Protein AF-A0A920TP95-F1 (afdb_monomer_lite)

Secondary structure (DSSP, 8-state):
---TTS-----EEEE-SSS-----GGGTPEEEE-PPPHHHHHHHHHHHHHTT-SS-EEEEEEETTEEEEEEEESS---HHHHHHHT--HHHHHHHHHHHHTT---

Radius of gyration: 14.71 Å; chains: 1; bounding box: 33×24×43 Å

Foldseek 3Di:
DDPQQLWDPFDWDWADDPDDPDRDVVVVTDTAGDDDDPQRSVVLSVVCVVVVASDWDWDWDQDPVGIDTDDIGNDDDCVNRCVNPVDDVVVSVVCSVCVVVPHDD

Sequence (105 aa):
MPSSGRKVIGSIKRLNKGDDFRSNIHQGGIAEKVILTRKERAVAVKAAKALGLSIAGVDILRSKRGPLVLEVNSSPGIKSIEQSLGIDIAEQMIIFCESQIGIKS

pLDDT: mean 85.52, std 15.33, range [32.22, 97.5]

Structure (mmCIF, N/CA/C/O backbone):
data_AF-A0A920TP95-F1
#
_entry.id   AF-A0A920TP95-F1
#
loop_
_atom_site.group_PDB
_atom_site.id
_atom_site.type_symbol
_atom_site.label_atom_id
_atom_site.label_alt_id
_atom_site.label_comp_id
_atom_site.label_asym_id
_atom_site.label_entity_id
_atom_site.label_seq_id
_atom_site.pdbx_PDB_ins_code
_atom_site.Cartn_x
_atom_site.Cartn_y
_atom_site.Cartn_z
_atom_site.occupancy
_atom_site.B_iso_or_equiv
_atom_site.auth_seq_id
_atom_site.auth_comp_id
_atom_site.auth_asym_id
_atom_site.auth_atom_id
_atom_site.pdbx_PDB_model_num
ATOM 1 N N . MET A 1 1 ? -15.328 14.481 11.346 1.00 32.22 1 MET A N 1
ATOM 2 C CA . MET A 1 1 ? -14.613 13.240 11.724 1.00 32.22 1 MET A CA 1
ATOM 3 C C . MET A 1 1 ? -13.431 13.078 10.790 1.00 32.22 1 MET A C 1
ATOM 5 O O . MET A 1 1 ? -13.660 13.192 9.587 1.00 32.22 1 MET A O 1
ATOM 9 N N . PRO A 1 2 ? -12.194 12.901 11.280 1.00 36.84 2 PRO A N 1
ATOM 10 C CA . PRO A 1 2 ? -11.064 12.779 10.381 1.00 36.84 2 PRO A CA 1
ATOM 11 C C . PRO A 1 2 ? -11.218 11.488 9.575 1.00 36.84 2 PRO A C 1
ATOM 13 O O . PRO A 1 2 ? -11.642 10.450 10.070 1.00 36.84 2 PRO A O 1
ATOM 16 N N . SER A 1 3 ? -10.924 11.586 8.291 1.00 39.88 3 SER A N 1
ATOM 17 C CA . SER A 1 3 ? -10.969 10.538 7.272 1.00 39.88 3 SER A CA 1
ATOM 18 C C . SER A 1 3 ? -9.875 9.463 7.440 1.00 39.88 3 SER A C 1
ATOM 20 O O . SER A 1 3 ? -9.501 8.794 6.470 1.00 39.88 3 SER A O 1
ATOM 22 N N . SER A 1 4 ? -9.348 9.304 8.657 1.00 47.31 4 SER A N 1
ATOM 23 C CA . SER A 1 4 ? -8.237 8.430 9.027 1.00 47.31 4 SER A CA 1
ATOM 24 C C . SER A 1 4 ? -8.660 6.965 8.903 1.00 47.31 4 SER A C 1
ATOM 26 O O . SER A 1 4 ? -9.431 6.449 9.700 1.00 47.31 4 SER A O 1
ATOM 28 N N . GLY A 1 5 ? -8.198 6.317 7.832 1.00 51.81 5 GLY A N 1
ATOM 29 C CA . GLY A 1 5 ? -8.481 4.916 7.498 1.00 51.81 5 GLY A CA 1
ATOM 30 C C . GLY A 1 5 ? -8.781 4.672 6.017 1.00 51.81 5 GLY A C 1
ATOM 31 O O . GLY A 1 5 ? -8.888 3.530 5.586 1.00 51.81 5 GLY A O 1
ATOM 32 N N . ARG A 1 6 ? -8.925 5.725 5.195 1.00 68.12 6 ARG A N 1
ATOM 33 C CA . ARG A 1 6 ? -9.258 5.584 3.759 1.00 68.12 6 ARG A CA 1
ATOM 34 C C . ARG A 1 6 ? -8.307 6.343 2.840 1.00 68.12 6 ARG A C 1
ATOM 36 O O . ARG A 1 6 ? -8.741 7.033 1.918 1.00 68.12 6 ARG A O 1
ATOM 43 N N . LYS A 1 7 ? -7.002 6.246 3.089 1.00 86.00 7 LYS A N 1
ATOM 44 C CA . LYS A 1 7 ? -5.991 6.956 2.300 1.00 86.00 7 LYS A CA 1
ATOM 45 C C . LYS A 1 7 ? -4.791 6.061 2.027 1.00 86.00 7 LYS A C 1
ATOM 47 O O . LYS A 1 7 ? -4.275 5.411 2.922 1.00 86.00 7 LYS A O 1
ATOM 52 N N . VAL A 1 8 ? -4.323 6.086 0.783 1.00 92.88 8 VAL A N 1
ATOM 53 C CA . VAL A 1 8 ? -2.987 5.587 0.442 1.00 92.88 8 VAL A CA 1
ATOM 54 C C . VAL A 1 8 ? -1.969 6.621 0.922 1.00 92.88 8 VAL A C 1
ATOM 56 O O . VAL A 1 8 ? -1.970 7.747 0.411 1.00 92.88 8 VAL A O 1
ATOM 59 N N . ILE A 1 9 ? -1.156 6.242 1.908 1.00 92.19 9 ILE A N 1
ATOM 60 C CA . ILE A 1 9 ? -0.167 7.112 2.569 1.00 92.19 9 ILE A CA 1
ATOM 61 C C . ILE A 1 9 ? 1.182 7.153 1.842 1.00 92.19 9 ILE A C 1
ATOM 63 O O . ILE A 1 9 ? 1.866 8.170 1.876 1.00 92.19 9 ILE A O 1
ATOM 67 N N . GLY A 1 10 ? 1.512 6.099 1.095 1.00 92.75 10 GLY A N 1
ATOM 68 C CA . GLY A 1 10 ? 2.725 6.006 0.295 1.00 92.75 10 GLY A CA 1
ATOM 69 C C . GLY A 1 10 ? 2.541 5.045 -0.872 1.00 92.75 10 GLY A C 1
ATOM 70 O O . GLY A 1 10 ? 1.729 4.122 -0.812 1.00 92.75 10 GLY A O 1
ATOM 71 N N . SER A 1 11 ? 3.275 5.283 -1.954 1.00 94.81 11 SER A N 1
ATOM 72 C CA . SER A 1 11 ? 3.309 4.389 -3.108 1.00 94.81 11 SER A CA 1
ATOM 73 C C . SER A 1 11 ? 4.664 4.445 -3.793 1.00 94.81 11 SER A C 1
ATOM 75 O O . SER A 1 11 ? 5.175 5.524 -4.105 1.00 94.81 11 SER A O 1
ATOM 77 N N . ILE A 1 12 ? 5.204 3.266 -4.075 1.00 93.62 12 ILE A N 1
ATOM 78 C CA . ILE A 1 12 ? 6.433 3.080 -4.840 1.00 93.62 12 ILE A CA 1
ATOM 79 C C . ILE A 1 12 ? 6.157 2.198 -6.052 1.00 93.62 12 ILE A C 1
ATOM 81 O O . ILE A 1 12 ? 5.267 1.347 -6.033 1.00 93.62 12 ILE A O 1
ATOM 85 N N . LYS A 1 13 ? 6.925 2.407 -7.114 1.00 90.75 13 LYS A N 1
ATOM 86 C CA . LYS A 1 13 ? 7.040 1.476 -8.227 1.00 90.75 13 LYS A CA 1
ATOM 87 C C . LYS A 1 13 ? 8.303 0.660 -8.004 1.00 90.75 13 LYS A C 1
ATOM 89 O O . LYS A 1 13 ? 9.379 1.228 -7.843 1.00 90.75 13 LYS A O 1
ATOM 94 N N . ARG A 1 14 ? 8.155 -0.662 -7.999 1.00 87.56 14 ARG A N 1
ATOM 95 C CA . ARG A 1 14 ? 9.287 -1.587 -7.986 1.00 87.56 14 ARG A CA 1
ATOM 96 C C . ARG A 1 14 ? 9.689 -1.881 -9.431 1.00 87.56 14 ARG A C 1
ATOM 98 O O . ARG A 1 14 ? 8.828 -2.219 -10.242 1.00 87.56 14 ARG A O 1
ATOM 105 N N . LEU A 1 15 ? 10.963 -1.692 -9.753 1.00 76.31 15 LEU A N 1
ATOM 106 C CA . LEU A 1 15 ? 11.561 -1.967 -11.058 1.00 76.31 15 LEU A CA 1
ATOM 107 C C . LEU A 1 15 ? 12.638 -3.034 -10.907 1.00 76.31 15 LEU A C 1
ATOM 109 O O . LEU A 1 15 ? 13.399 -3.017 -9.943 1.00 76.31 15 LEU A O 1
ATOM 113 N N . ASN A 1 16 ? 12.729 -3.935 -11.874 1.00 68.69 16 ASN A N 1
ATOM 114 C CA . ASN A 1 16 ? 13.736 -4.992 -11.880 1.00 68.69 16 ASN A CA 1
ATOM 115 C C . ASN A 1 16 ? 15.003 -4.428 -12.522 1.00 68.69 16 ASN A C 1
ATOM 117 O O . ASN A 1 16 ? 14.918 -3.608 -13.439 1.00 68.69 16 ASN A O 1
ATOM 121 N N . LYS A 1 17 ? 16.177 -4.872 -12.073 1.00 58.62 17 LYS A N 1
ATOM 122 C CA . LYS A 1 17 ? 17.409 -4.694 -12.844 1.00 58.62 17 LYS A CA 1
ATOM 123 C C . LYS A 1 17 ? 17.609 -5.939 -13.713 1.00 58.62 17 LYS A C 1
ATOM 125 O O . LYS A 1 17 ? 17.812 -7.018 -13.170 1.00 58.62 17 LYS A O 1
ATOM 130 N N . GLY A 1 18 ? 17.565 -5.780 -15.037 1.00 64.25 18 GLY A N 1
ATOM 131 C CA . GLY A 1 18 ? 17.834 -6.849 -16.011 1.00 64.25 18 GLY A CA 1
ATOM 132 C C . GLY A 1 18 ? 16.592 -7.601 -16.506 1.00 64.25 18 GLY A C 1
ATOM 133 O O . GLY A 1 18 ? 15.484 -7.072 -16.451 1.00 64.25 18 GLY A O 1
ATOM 134 N N . ASP A 1 19 ? 16.802 -8.830 -16.987 1.00 62.25 19 ASP A N 1
ATOM 135 C CA . ASP A 1 19 ? 15.798 -9.656 -17.686 1.00 62.25 19 ASP A CA 1
ATOM 136 C C . ASP A 1 19 ? 14.897 -10.499 -16.757 1.00 62.25 19 ASP A C 1
ATOM 138 O O . ASP A 1 19 ? 14.065 -11.278 -17.226 1.00 62.25 19 ASP A O 1
ATOM 142 N N . ASP A 1 20 ? 15.032 -10.369 -15.432 1.00 63.69 20 ASP A N 1
ATOM 143 C CA . ASP A 1 20 ? 14.122 -11.026 -14.485 1.00 63.69 20 ASP A CA 1
ATOM 144 C C . ASP A 1 20 ? 12.785 -10.271 -14.446 1.00 63.69 20 ASP A C 1
ATOM 146 O O . ASP A 1 20 ? 12.758 -9.043 -14.389 1.00 63.69 20 ASP A O 1
ATOM 150 N N . PHE A 1 21 ? 11.659 -10.987 -14.453 1.00 67.31 21 PHE A N 1
ATOM 151 C CA . PHE A 1 21 ? 10.321 -10.398 -14.343 1.00 67.31 21 PHE A CA 1
ATOM 152 C C . PHE A 1 21 ? 9.926 -10.082 -12.889 1.00 67.31 21 PHE A C 1
ATOM 154 O O . PHE A 1 21 ? 8.984 -9.315 -12.663 1.00 67.31 21 PHE A O 1
ATOM 161 N N . ARG A 1 22 ? 10.635 -10.627 -11.892 1.00 65.81 22 ARG A N 1
ATOM 162 C CA . ARG A 1 22 ? 10.337 -10.445 -10.463 1.00 65.81 22 ARG A CA 1
ATOM 163 C C . ARG A 1 22 ? 10.858 -9.104 -9.937 1.00 65.81 22 ARG A C 1
ATOM 165 O O . ARG A 1 22 ? 12.038 -8.798 -10.053 1.00 65.81 22 ARG A O 1
ATOM 172 N N . SER A 1 23 ? 9.982 -8.342 -9.275 1.00 60.28 23 SER A N 1
ATOM 173 C CA . SER A 1 23 ? 10.258 -6.989 -8.744 1.00 60.28 23 SER A CA 1
ATOM 174 C C . SER A 1 23 ? 10.509 -6.923 -7.247 1.00 60.28 23 SER A C 1
ATOM 176 O O . SER A 1 23 ? 10.169 -5.934 -6.596 1.00 60.28 23 SER A O 1
ATOM 178 N N . ASN A 1 24 ? 11.079 -7.978 -6.676 1.00 61.31 24 ASN A N 1
ATOM 179 C CA . ASN A 1 24 ? 11.340 -8.034 -5.244 1.00 61.31 24 ASN A CA 1
ATOM 180 C C . ASN A 1 24 ? 12.505 -7.094 -4.892 1.00 61.31 24 ASN A C 1
ATOM 182 O O . ASN A 1 24 ? 13.624 -7.274 -5.367 1.00 61.31 24 ASN A O 1
ATOM 186 N N . ILE A 1 25 ? 12.262 -6.107 -4.020 1.00 57.78 25 ILE A N 1
ATOM 187 C CA . ILE A 1 25 ? 13.286 -5.124 -3.596 1.00 57.78 25 ILE A CA 1
ATOM 188 C C . ILE A 1 25 ? 14.477 -5.830 -2.935 1.00 57.78 25 ILE A C 1
ATOM 190 O O . ILE A 1 25 ? 15.625 -5.467 -3.170 1.00 57.78 25 ILE A O 1
ATOM 194 N N . HIS A 1 26 ? 14.219 -6.900 -2.175 1.00 60.50 26 HIS A N 1
ATOM 195 C CA . HIS A 1 26 ? 15.260 -7.709 -1.533 1.00 60.50 26 HIS A CA 1
ATOM 196 C C . HIS A 1 26 ? 16.224 -8.396 -2.520 1.00 60.50 26 HIS A C 1
ATOM 198 O O . HIS A 1 26 ? 17.276 -8.859 -2.097 1.00 60.50 26 HIS A O 1
ATOM 204 N N . GLN A 1 27 ? 15.895 -8.451 -3.818 1.00 56.19 27 GLN A N 1
ATOM 205 C CA . GLN A 1 27 ? 16.712 -9.067 -4.873 1.00 56.19 27 GLN A CA 1
ATOM 206 C C . GLN A 1 27 ? 17.314 -8.036 -5.849 1.00 56.19 27 GLN A C 1
ATOM 208 O O . GLN A 1 27 ? 17.637 -8.367 -6.984 1.00 56.19 27 GLN A O 1
ATOM 213 N N . GLY A 1 28 ? 17.476 -6.777 -5.424 1.00 59.22 28 GLY A N 1
ATOM 214 C CA . GLY A 1 28 ? 18.122 -5.733 -6.233 1.00 59.22 28 GLY A CA 1
ATOM 215 C C . GLY A 1 28 ? 17.171 -4.915 -7.109 1.00 59.22 28 GLY A C 1
ATOM 216 O O . GLY A 1 28 ? 17.630 -4.138 -7.951 1.00 59.22 28 GLY A O 1
ATOM 217 N N . GLY A 1 29 ? 15.857 -5.056 -6.901 1.00 65.00 29 GLY A N 1
ATOM 218 C CA . GLY A 1 29 ? 14.862 -4.177 -7.504 1.00 65.00 29 GLY A CA 1
ATOM 219 C C . GLY A 1 29 ? 14.982 -2.736 -6.989 1.00 65.00 29 GLY A C 1
ATOM 220 O O . GLY A 1 29 ? 15.189 -2.508 -5.798 1.00 65.00 29 GLY A O 1
ATOM 221 N N . ILE A 1 30 ? 14.846 -1.758 -7.885 1.00 71.44 30 ILE A N 1
ATOM 222 C CA . ILE A 1 30 ? 14.843 -0.329 -7.549 1.00 71.44 30 ILE A CA 1
ATOM 223 C C . ILE A 1 30 ? 13.429 0.059 -7.111 1.00 71.44 30 ILE A C 1
ATOM 225 O O . ILE A 1 30 ? 12.449 -0.301 -7.767 1.00 71.44 30 ILE A O 1
ATOM 229 N N . ALA A 1 31 ? 13.319 0.799 -6.011 1.00 81.62 31 ALA A N 1
ATOM 230 C CA . ALA A 1 31 ? 12.079 1.433 -5.591 1.00 81.62 31 ALA A CA 1
ATOM 231 C C . ALA A 1 31 ? 12.108 2.914 -5.977 1.00 81.62 31 ALA A C 1
ATOM 233 O O . ALA A 1 31 ? 12.991 3.655 -5.557 1.00 81.62 31 ALA A O 1
ATOM 234 N N . GLU A 1 32 ? 11.128 3.346 -6.763 1.00 86.44 32 GLU A N 1
ATOM 235 C CA . GLU A 1 32 ? 10.962 4.751 -7.134 1.00 86.44 32 GLU A CA 1
ATOM 236 C C . GLU A 1 32 ? 9.625 5.273 -6.628 1.00 86.44 32 GLU A C 1
ATOM 238 O O . GLU A 1 32 ? 8.606 4.576 -6.675 1.00 86.44 32 GLU A O 1
ATOM 243 N N . LYS A 1 33 ? 9.597 6.529 -6.178 1.00 90.06 33 LYS A N 1
ATOM 244 C CA . LYS A 1 33 ? 8.346 7.207 -5.840 1.00 90.06 33 LYS A CA 1
ATOM 245 C C . LYS A 1 33 ? 7.426 7.220 -7.058 1.00 90.06 33 LYS A C 1
ATOM 247 O O . LYS A 1 33 ? 7.815 7.642 -8.142 1.00 90.06 33 LYS A O 1
ATOM 252 N N . VAL A 1 34 ? 6.173 6.813 -6.868 1.00 92.50 34 VAL A N 1
ATOM 253 C CA . VAL A 1 34 ? 5.161 6.863 -7.928 1.00 92.50 34 VAL A CA 1
ATOM 254 C C . VAL A 1 34 ? 3.911 7.560 -7.429 1.00 92.50 34 VAL A C 1
ATOM 256 O O . VAL A 1 34 ? 3.480 7.356 -6.296 1.00 92.50 34 VAL A O 1
ATOM 259 N N . ILE A 1 35 ? 3.296 8.369 -8.287 1.00 92.69 35 ILE A N 1
ATOM 260 C CA . ILE A 1 35 ? 1.971 8.927 -8.033 1.00 92.69 35 ILE A CA 1
ATOM 261 C C . ILE A 1 35 ? 0.941 7.956 -8.609 1.00 92.69 35 ILE A C 1
ATOM 263 O O . ILE A 1 35 ? 0.917 7.698 -9.815 1.00 92.69 35 ILE A O 1
ATOM 267 N N . LEU A 1 36 ? 0.088 7.407 -7.743 1.00 94.81 36 LEU A N 1
ATOM 268 C CA . LEU A 1 36 ? -1.029 6.574 -8.182 1.00 94.81 36 LEU A CA 1
ATOM 269 C C . LEU A 1 36 ? -2.095 7.409 -8.890 1.00 94.81 36 LEU A C 1
ATOM 271 O O . LEU A 1 36 ? -2.493 8.480 -8.417 1.00 94.81 36 LEU A O 1
ATOM 275 N N . THR A 1 37 ? -2.640 6.851 -9.966 1.00 96.00 37 THR A N 1
ATOM 276 C CA . THR A 1 37 ? -3.866 7.354 -10.590 1.00 96.00 37 THR A CA 1
ATOM 277 C C . THR A 1 37 ? -5.054 7.234 -9.630 1.00 96.00 37 THR A C 1
ATOM 279 O O . THR A 1 37 ? -5.038 6.467 -8.661 1.00 96.00 37 THR A O 1
ATOM 282 N N . ARG A 1 38 ? -6.150 7.951 -9.920 1.00 94.88 38 ARG A N 1
ATOM 283 C CA . ARG A 1 38 ? -7.398 7.825 -9.143 1.00 94.88 38 ARG A CA 1
ATOM 284 C C . ARG A 1 38 ? -7.910 6.378 -9.113 1.00 94.88 38 ARG A C 1
ATOM 286 O O . ARG A 1 38 ? -8.345 5.913 -8.063 1.00 94.88 38 ARG A O 1
ATOM 293 N N . LYS A 1 39 ? -7.806 5.659 -10.239 1.00 96.06 39 LYS A N 1
ATOM 294 C CA . LYS A 1 39 ? -8.256 4.264 -10.369 1.00 96.06 39 LYS A CA 1
ATOM 295 C C . LYS A 1 39 ? -7.406 3.312 -9.525 1.00 96.06 39 LYS A C 1
ATOM 297 O O . LYS A 1 39 ? -7.960 2.476 -8.824 1.00 96.06 39 LYS A O 1
ATOM 302 N N . GLU A 1 40 ? -6.086 3.475 -9.537 1.00 97.31 40 GLU A N 1
ATOM 303 C CA . GLU A 1 40 ? -5.167 2.677 -8.709 1.00 97.31 40 GLU A CA 1
ATOM 304 C C . GLU A 1 40 ? -5.402 2.895 -7.218 1.00 97.31 40 GLU A C 1
ATOM 306 O O . GLU A 1 40 ? -5.521 1.933 -6.464 1.00 97.31 40 GLU A O 1
ATOM 311 N N . ARG A 1 41 ? -5.551 4.156 -6.796 1.00 96.56 41 ARG A N 1
ATOM 312 C CA . ARG A 1 41 ? -5.838 4.494 -5.397 1.00 96.56 41 ARG A CA 1
ATOM 313 C C . ARG A 1 41 ? -7.157 3.880 -4.927 1.00 96.56 41 ARG A C 1
ATOM 315 O O . ARG A 1 41 ? -7.218 3.329 -3.833 1.00 96.56 41 ARG A O 1
ATOM 322 N N . ALA A 1 42 ? -8.198 3.960 -5.757 1.00 95.50 42 ALA A N 1
ATOM 323 C CA . ALA A 1 42 ? -9.497 3.367 -5.454 1.00 95.50 42 ALA A CA 1
ATOM 324 C C . ALA A 1 42 ? -9.415 1.837 -5.343 1.00 95.50 42 ALA A C 1
ATOM 326 O O . ALA A 1 42 ? -10.002 1.262 -4.429 1.00 95.50 42 ALA A O 1
ATOM 327 N N . VAL A 1 43 ? -8.663 1.185 -6.236 1.00 97.00 43 VAL A N 1
ATOM 328 C CA . VAL A 1 43 ? -8.440 -0.267 -6.192 1.00 97.00 43 VAL A CA 1
ATOM 329 C C . VAL A 1 43 ? -7.689 -0.679 -4.927 1.00 97.00 43 VAL A C 1
ATOM 331 O O . VAL A 1 43 ? -8.145 -1.601 -4.258 1.00 97.00 43 VAL A O 1
ATOM 334 N N . ALA A 1 44 ? -6.624 0.032 -4.543 1.00 97.06 44 ALA A N 1
ATOM 335 C CA . ALA A 1 44 ? -5.873 -0.261 -3.320 1.00 97.06 44 ALA A CA 1
ATOM 336 C C . ALA A 1 44 ? -6.763 -0.206 -2.067 1.00 97.06 44 ALA A C 1
ATOM 338 O O . ALA A 1 44 ? -6.825 -1.159 -1.293 1.00 97.06 44 ALA A O 1
ATOM 339 N N . VAL A 1 45 ? -7.527 0.881 -1.907 1.00 96.19 45 VAL A N 1
ATOM 340 C CA . VAL A 1 45 ? -8.437 1.050 -0.762 1.00 96.19 45 VAL A CA 1
ATOM 341 C C . VAL A 1 45 ? -9.542 -0.010 -0.768 1.00 96.19 45 VAL A C 1
ATOM 343 O O . VAL A 1 45 ? -9.889 -0.550 0.282 1.00 96.19 45 VAL A O 1
ATOM 346 N N . LYS A 1 46 ? -10.098 -0.338 -1.943 1.00 95.94 46 LYS A N 1
ATOM 347 C CA . LYS A 1 46 ? -11.143 -1.363 -2.059 1.00 95.94 46 LYS A CA 1
ATOM 348 C C . LYS A 1 46 ? -10.614 -2.756 -1.708 1.00 95.94 46 LYS A C 1
ATOM 350 O O . LYS A 1 46 ? -11.341 -3.504 -1.064 1.00 95.94 46 LYS A O 1
ATOM 355 N N . ALA A 1 47 ? -9.383 -3.083 -2.098 1.00 97.31 47 ALA A N 1
ATOM 356 C CA . ALA A 1 47 ? -8.757 -4.369 -1.807 1.00 97.31 47 ALA A CA 1
ATOM 357 C C . ALA A 1 47 ? -8.550 -4.572 -0.298 1.00 97.31 47 ALA A C 1
ATOM 359 O O . ALA A 1 47 ? -9.025 -5.564 0.247 1.00 97.31 47 ALA A O 1
ATOM 360 N N . ALA A 1 48 ? -7.950 -3.595 0.392 1.00 96.56 48 ALA A N 1
ATOM 361 C CA . ALA A 1 48 ? -7.780 -3.647 1.848 1.00 96.56 48 ALA A CA 1
ATOM 362 C C . ALA A 1 48 ? -9.130 -3.769 2.580 1.00 96.56 48 ALA A C 1
ATOM 364 O O . ALA A 1 48 ? -9.295 -4.613 3.460 1.00 96.56 48 ALA A O 1
ATOM 365 N N . LYS A 1 49 ? -10.139 -2.996 2.145 1.00 94.12 49 LYS A N 1
ATOM 366 C CA .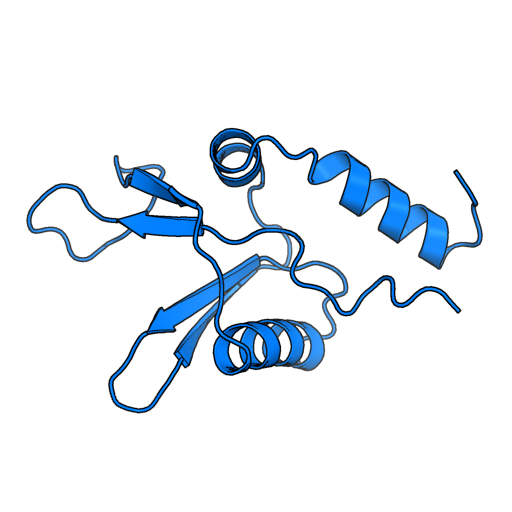 LYS A 1 49 ? -11.494 -3.052 2.713 1.00 94.12 49 LYS A CA 1
ATOM 367 C C . LYS A 1 49 ? -12.159 -4.413 2.517 1.00 94.12 49 LYS A C 1
ATOM 369 O O . LYS A 1 49 ? -12.827 -4.887 3.429 1.00 94.12 49 LYS A O 1
ATOM 374 N N . ALA A 1 50 ? -12.017 -5.017 1.339 1.00 96.06 50 ALA A N 1
ATOM 375 C CA . ALA A 1 50 ? -12.620 -6.314 1.042 1.00 96.06 50 ALA A CA 1
ATOM 376 C C . ALA A 1 50 ? -12.110 -7.423 1.978 1.00 96.06 50 ALA A C 1
ATOM 378 O O . ALA A 1 50 ? -12.837 -8.380 2.219 1.00 96.06 50 ALA A O 1
ATOM 379 N N . LEU A 1 51 ? -10.904 -7.262 2.530 1.00 95.88 51 LEU A N 1
ATOM 380 C CA . LEU A 1 51 ? -10.296 -8.180 3.494 1.00 95.88 51 LEU A CA 1
ATOM 381 C C . LEU A 1 51 ? -10.443 -7.730 4.957 1.00 95.88 51 LEU A C 1
ATOM 383 O O . LEU A 1 51 ? -9.901 -8.375 5.846 1.00 95.88 51 LEU A O 1
ATOM 387 N N . GLY A 1 52 ? -11.146 -6.623 5.226 1.00 94.56 52 GLY A N 1
ATOM 388 C CA . GLY A 1 52 ? -11.324 -6.105 6.587 1.00 94.56 52 GLY A CA 1
ATOM 389 C C . GLY A 1 52 ? -10.041 -5.577 7.240 1.00 94.56 52 GLY A C 1
ATOM 390 O O . GLY A 1 52 ? -9.975 -5.492 8.462 1.00 94.56 52 GLY A O 1
ATOM 391 N N . LEU A 1 53 ? -9.021 -5.226 6.451 1.00 94.00 53 LEU A N 1
ATOM 392 C CA . LEU A 1 53 ? -7.733 -4.763 6.964 1.00 94.00 53 LEU A CA 1
ATOM 393 C C . LEU A 1 53 ? -7.727 -3.241 7.148 1.00 94.00 53 LEU A C 1
ATOM 395 O O . LEU A 1 53 ? -7.969 -2.493 6.198 1.00 94.00 53 LEU A O 1
ATOM 399 N N . SER A 1 54 ? -7.399 -2.783 8.357 1.00 91.69 54 SER A N 1
ATOM 400 C CA . SER A 1 54 ? -7.246 -1.353 8.669 1.00 91.69 54 SER A CA 1
ATOM 401 C C . SER A 1 54 ? -5.953 -0.759 8.103 1.00 91.69 54 SER A C 1
ATOM 403 O O . SER A 1 54 ? -5.926 0.403 7.703 1.00 91.69 54 SER A O 1
ATOM 405 N N . ILE A 1 55 ? -4.889 -1.565 8.050 1.00 93.19 55 ILE A N 1
ATOM 406 C CA . ILE A 1 55 ? -3.583 -1.223 7.481 1.00 93.19 55 ILE A CA 1
ATOM 407 C C . ILE A 1 55 ? -3.162 -2.391 6.590 1.00 93.19 55 ILE A C 1
ATOM 409 O O . ILE A 1 55 ? -3.251 -3.546 7.004 1.00 93.19 55 ILE A O 1
ATOM 413 N N . ALA A 1 56 ? -2.739 -2.098 5.361 1.00 96.00 56 ALA A N 1
ATOM 414 C CA . ALA A 1 56 ? -2.274 -3.115 4.429 1.00 96.00 56 ALA A CA 1
ATOM 415 C C . ALA A 1 56 ? -1.301 -2.541 3.394 1.00 96.00 56 ALA A C 1
ATOM 417 O O . ALA A 1 56 ? -1.446 -1.395 2.957 1.00 96.00 56 ALA A O 1
ATOM 418 N N . GLY A 1 57 ? -0.359 -3.370 2.948 1.00 95.94 57 GLY A N 1
ATOM 419 C CA . GLY A 1 57 ? 0.352 -3.168 1.688 1.00 95.94 57 GLY A CA 1
ATOM 420 C C . GLY A 1 57 ? -0.463 -3.770 0.549 1.00 95.94 57 GLY A C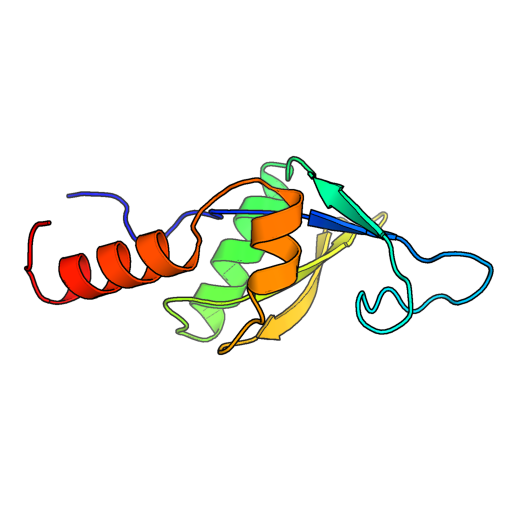 1
ATOM 421 O O . GLY A 1 57 ? -0.971 -4.880 0.686 1.00 95.94 57 GLY A O 1
ATOM 422 N N . VAL A 1 58 ? -0.618 -3.047 -0.562 1.00 96.69 58 VAL A N 1
ATOM 423 C CA . VAL A 1 58 ? -1.346 -3.547 -1.736 1.00 96.69 58 VAL A CA 1
ATOM 424 C C . VAL A 1 58 ? -0.469 -3.434 -2.967 1.00 96.69 58 VAL A C 1
ATOM 426 O O . VAL A 1 58 ? -0.120 -2.329 -3.389 1.00 96.69 58 VAL A O 1
ATOM 429 N N . ASP A 1 59 ? -0.186 -4.576 -3.577 1.00 95.75 59 ASP A N 1
ATOM 430 C CA . ASP A 1 59 ? 0.597 -4.647 -4.797 1.00 95.75 59 ASP A CA 1
ATOM 431 C C . ASP A 1 59 ? -0.314 -4.600 -6.019 1.00 95.75 59 ASP A C 1
ATOM 433 O O . ASP A 1 59 ? -1.274 -5.365 -6.146 1.00 95.75 59 ASP A O 1
ATOM 437 N N . ILE A 1 60 ? -0.007 -3.680 -6.935 1.00 96.00 60 ILE A N 1
ATOM 438 C CA . ILE A 1 60 ? -0.797 -3.437 -8.142 1.00 96.00 60 ILE A CA 1
ATOM 439 C C . ILE A 1 60 ? 0.073 -3.609 -9.382 1.00 96.00 60 ILE A C 1
ATOM 441 O O . ILE A 1 60 ? 1.099 -2.945 -9.536 1.00 96.00 60 ILE A O 1
ATOM 445 N N . LEU A 1 61 ? -0.410 -4.420 -10.322 1.00 94.62 61 LEU A N 1
ATOM 446 C CA . LEU A 1 61 ? 0.120 -4.504 -11.676 1.00 94.62 61 LEU A 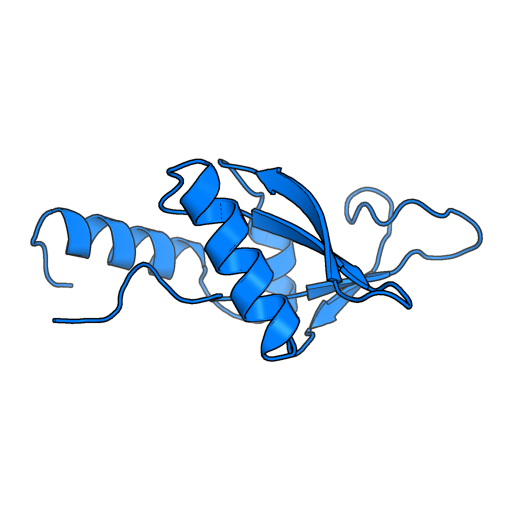CA 1
ATOM 447 C C . LEU A 1 61 ? -0.681 -3.606 -12.623 1.00 94.62 61 LEU A C 1
ATOM 449 O O . LEU A 1 61 ? -1.902 -3.730 -12.755 1.00 94.62 61 LEU A O 1
ATOM 453 N N . ARG A 1 62 ? 0.013 -2.719 -13.338 1.00 94.31 62 ARG A N 1
ATOM 454 C CA . ARG A 1 62 ? -0.577 -1.922 -14.422 1.00 94.31 62 ARG A CA 1
ATOM 455 C C . ARG A 1 62 ? -0.743 -2.800 -15.662 1.00 94.31 62 ARG A C 1
ATOM 457 O O . ARG A 1 62 ? 0.242 -3.301 -16.191 1.00 94.31 62 ARG A O 1
ATOM 464 N N . SER A 1 63 ? -1.974 -2.965 -16.143 1.00 94.62 63 SER A N 1
ATOM 465 C CA . SER A 1 63 ? -2.277 -3.740 -17.356 1.00 94.62 63 SER A CA 1
ATOM 466 C C . SER A 1 63 ? -3.124 -2.938 -18.349 1.00 94.62 63 SER A C 1
ATOM 468 O O . SER A 1 63 ? -3.756 -1.948 -17.975 1.00 94.62 63 SER A O 1
ATOM 470 N N . LYS A 1 64 ? -3.210 -3.401 -19.607 1.00 93.94 64 LYS A N 1
ATOM 471 C CA . LYS A 1 64 ? -4.042 -2.773 -20.658 1.00 93.94 64 LYS A CA 1
ATOM 472 C C . LYS A 1 64 ? -5.528 -2.673 -20.282 1.00 93.94 64 LYS A C 1
ATOM 474 O O . LYS A 1 64 ? -6.208 -1.754 -20.716 1.00 93.94 64 LYS A O 1
ATOM 479 N N . ARG A 1 65 ? -6.027 -3.583 -19.439 1.00 94.62 65 ARG A N 1
ATOM 480 C CA . ARG A 1 65 ? -7.418 -3.591 -18.943 1.00 94.62 65 ARG A CA 1
ATOM 481 C C . ARG A 1 65 ? -7.616 -2.812 -17.633 1.00 94.62 65 ARG A C 1
ATOM 483 O O . ARG A 1 65 ? -8.717 -2.772 -17.089 1.00 94.62 65 ARG A O 1
ATOM 490 N N . GLY A 1 66 ? -6.566 -2.167 -17.124 1.00 95.75 66 GLY A N 1
ATOM 491 C CA . GLY A 1 66 ? -6.568 -1.412 -15.871 1.00 95.75 66 GLY A CA 1
ATOM 492 C C . GLY A 1 66 ?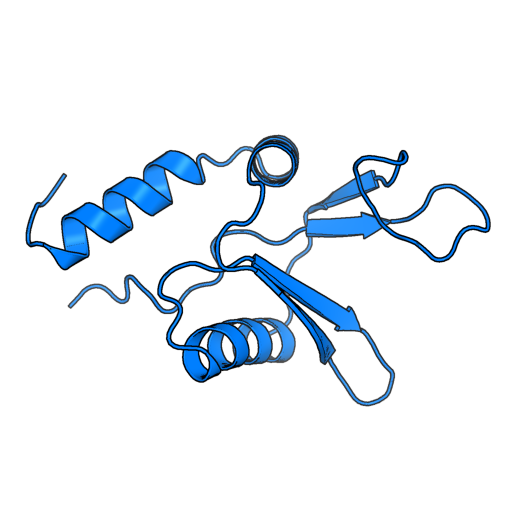 -5.693 -2.032 -14.772 1.00 95.75 66 GLY A C 1
ATOM 493 O O . GLY A 1 66 ? -5.004 -3.025 -15.016 1.00 95.75 66 GLY A O 1
ATOM 494 N N . PRO A 1 67 ? -5.685 -1.430 -13.569 1.00 97.50 67 PRO A N 1
ATOM 495 C CA . PRO A 1 67 ? -4.899 -1.924 -12.441 1.00 97.50 67 PRO A CA 1
ATOM 496 C C . PRO A 1 67 ? -5.450 -3.255 -11.923 1.00 97.50 67 PRO A C 1
ATOM 498 O O . PRO A 1 67 ? -6.652 -3.381 -11.688 1.00 97.50 67 PRO A O 1
ATOM 501 N N . LEU A 1 68 ? -4.561 -4.228 -11.739 1.00 97.06 68 LEU A N 1
ATOM 502 C CA . LEU A 1 68 ? -4.858 -5.550 -11.194 1.00 97.06 68 LEU A CA 1
ATOM 503 C C . LEU A 1 68 ? -4.183 -5.686 -9.829 1.00 97.06 68 LEU A C 1
ATOM 505 O O . LEU A 1 68 ? -3.010 -5.349 -9.704 1.00 97.06 68 LEU A O 1
ATOM 509 N N . VAL A 1 69 ? -4.912 -6.168 -8.825 1.00 97.44 69 VAL A N 1
ATOM 510 C CA . VAL A 1 69 ? -4.342 -6.476 -7.504 1.00 97.44 69 VAL A CA 1
ATOM 511 C C . VAL A 1 69 ? -3.593 -7.801 -7.598 1.00 97.44 69 VAL A C 1
ATOM 513 O O . VAL A 1 69 ? -4.148 -8.768 -8.116 1.00 97.44 69 VAL A O 1
ATOM 516 N N . LEU A 1 70 ? -2.349 -7.826 -7.125 1.00 95.75 70 LEU A N 1
ATOM 517 C CA . LEU A 1 70 ? -1.518 -9.030 -7.065 1.00 95.75 70 LEU A CA 1
ATOM 518 C C . LEU A 1 70 ? -1.508 -9.634 -5.661 1.00 95.75 70 LEU A C 1
ATOM 520 O O . LEU A 1 70 ? -1.745 -10.825 -5.500 1.00 95.75 70 LEU A O 1
ATOM 524 N N . GLU A 1 71 ? -1.264 -8.796 -4.656 1.00 96.25 71 GLU A N 1
ATOM 525 C CA . GLU A 1 71 ? -1.156 -9.187 -3.253 1.00 96.25 71 GLU A CA 1
ATOM 526 C C . GLU A 1 71 ? -1.799 -8.110 -2.376 1.00 96.25 71 GLU A C 1
ATOM 528 O O . GLU A 1 71 ? -1.753 -6.914 -2.691 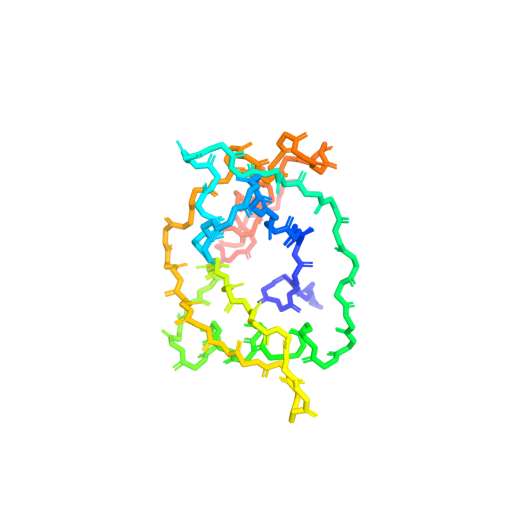1.00 96.25 71 GLU A O 1
ATOM 533 N N . VAL A 1 72 ? -2.385 -8.544 -1.262 1.00 97.38 72 VAL A N 1
ATOM 534 C CA . VAL A 1 72 ? -2.732 -7.676 -0.139 1.00 97.38 72 VAL A CA 1
ATOM 535 C C . VAL A 1 72 ? -2.103 -8.269 1.115 1.00 97.38 72 VAL A C 1
ATOM 537 O O . VAL A 1 72 ? -2.410 -9.399 1.483 1.00 97.38 72 VAL A O 1
ATOM 540 N N . ASN A 1 73 ? -1.237 -7.499 1.764 1.00 96.25 73 ASN A N 1
ATOM 541 C CA . ASN A 1 73 ? -0.455 -7.940 2.909 1.00 96.25 73 ASN A CA 1
ATOM 542 C C . ASN A 1 73 ? -0.876 -7.176 4.169 1.00 96.25 73 ASN A C 1
ATOM 544 O O . ASN A 1 73 ? -0.832 -5.945 4.184 1.00 96.25 73 ASN A O 1
ATOM 548 N N . SER A 1 74 ? -1.276 -7.893 5.221 1.00 94.56 74 SER A N 1
ATOM 549 C CA . SER A 1 74 ? -1.683 -7.317 6.512 1.00 94.56 74 SER A CA 1
ATOM 550 C C . SER A 1 74 ? -0.509 -6.873 7.392 1.00 94.56 74 SER A C 1
ATOM 552 O O . SER A 1 74 ? -0.718 -6.135 8.349 1.00 94.56 74 SER A O 1
ATOM 554 N N . SER A 1 75 ? 0.717 -7.301 7.080 1.00 93.50 75 SER A N 1
ATOM 555 C CA . SER A 1 75 ? 1.947 -6.927 7.785 1.00 93.50 75 SER A CA 1
ATOM 556 C C . SER A 1 75 ? 3.032 -6.522 6.775 1.00 93.50 75 SER A C 1
ATOM 558 O O . SER A 1 75 ? 4.028 -7.225 6.586 1.00 93.50 75 SER A O 1
ATOM 560 N N . PRO A 1 76 ? 2.827 -5.409 6.048 1.00 92.31 76 PRO A N 1
ATOM 561 C CA . PRO A 1 76 ? 3.767 -4.986 5.022 1.00 92.31 76 PRO A CA 1
ATOM 562 C C . PRO A 1 76 ? 5.092 -4.528 5.640 1.00 92.31 76 PRO A C 1
ATOM 564 O O . PRO A 1 76 ? 5.118 -3.812 6.641 1.00 92.31 76 PRO A O 1
ATOM 567 N N . GLY A 1 77 ? 6.207 -4.862 4.989 1.00 91.38 77 GLY A N 1
ATOM 568 C CA . GLY A 1 77 ? 7.493 -4.243 5.302 1.00 91.38 77 GLY A CA 1
ATOM 569 C C . GLY A 1 77 ? 7.500 -2.767 4.892 1.00 91.38 77 GLY A C 1
ATOM 570 O O . GLY A 1 77 ? 7.254 -2.452 3.728 1.00 91.38 77 GLY A O 1
ATOM 571 N N . ILE A 1 78 ? 7.806 -1.863 5.828 1.00 92.38 78 ILE A N 1
ATOM 572 C CA . ILE A 1 78 ? 7.735 -0.405 5.601 1.00 92.38 78 ILE A CA 1
ATOM 573 C C . ILE A 1 78 ? 9.096 0.266 5.354 1.00 92.38 78 ILE A C 1
ATOM 575 O O . ILE A 1 78 ? 9.164 1.294 4.690 1.00 92.38 78 ILE A O 1
ATOM 579 N N . LYS A 1 79 ? 10.205 -0.354 5.773 1.00 90.19 79 LYS A N 1
ATOM 580 C CA . LYS A 1 79 ? 11.541 0.269 5.725 1.00 90.19 79 LYS A CA 1
ATOM 581 C C . LYS A 1 79 ? 11.945 0.780 4.336 1.00 90.19 79 LYS A C 1
ATOM 583 O O . LYS A 1 79 ? 12.444 1.893 4.201 1.00 90.19 79 LYS A O 1
ATOM 588 N N . SER A 1 80 ? 11.748 -0.025 3.292 1.00 84.94 80 SER A N 1
ATOM 589 C CA . SER A 1 80 ? 12.159 0.344 1.929 1.00 84.94 80 SER A CA 1
ATOM 590 C C . SER A 1 80 ? 11.311 1.476 1.349 1.00 84.94 80 SER A C 1
ATOM 592 O O . SER A 1 80 ? 11.833 2.339 0.643 1.00 84.94 80 SER A O 1
ATOM 594 N N . ILE A 1 81 ? 10.012 1.501 1.651 1.00 89.56 81 ILE A N 1
ATOM 595 C CA . ILE A 1 81 ? 9.105 2.547 1.178 1.00 89.56 81 ILE A CA 1
ATOM 596 C C . ILE A 1 81 ? 9.318 3.854 1.950 1.00 89.56 81 ILE A C 1
ATOM 598 O O . ILE A 1 81 ? 9.340 4.906 1.319 1.00 89.56 81 ILE A O 1
ATOM 602 N N . GLU A 1 82 ? 9.570 3.800 3.260 1.00 92.62 82 GLU A N 1
ATOM 603 C CA . GLU A 1 82 ? 9.941 4.971 4.068 1.00 92.62 82 GLU A CA 1
ATOM 604 C C . GLU A 1 82 ? 11.212 5.630 3.537 1.00 92.62 82 GLU A C 1
ATOM 606 O O . GLU A 1 82 ? 11.204 6.819 3.226 1.00 92.62 82 GLU A O 1
ATOM 611 N N . GLN A 1 83 ? 12.271 4.844 3.317 1.00 90.19 83 GLN A N 1
ATOM 612 C CA . GLN A 1 83 ? 13.529 5.337 2.747 1.00 90.19 83 GLN A CA 1
ATOM 613 C C . GLN A 1 83 ? 13.338 5.956 1.357 1.00 90.19 83 GLN A C 1
ATOM 615 O O . GLN A 1 83 ? 13.928 6.989 1.052 1.00 90.19 83 GLN A O 1
ATOM 620 N N . SER A 1 84 ? 12.495 5.347 0.519 1.00 89.00 84 SER A N 1
ATOM 621 C CA . SER A 1 84 ? 12.250 5.822 -0.852 1.00 89.00 84 SER A CA 1
ATOM 622 C C . SER A 1 84 ? 11.404 7.096 -0.908 1.00 89.00 84 SER A C 1
ATOM 624 O O . SER A 1 84 ? 11.462 7.841 -1.886 1.00 89.00 84 SER A O 1
ATOM 626 N N . LEU A 1 85 ? 10.556 7.320 0.097 1.00 90.19 85 LEU A N 1
ATOM 627 C CA . LEU A 1 85 ? 9.599 8.426 0.124 1.00 90.19 85 LEU A CA 1
ATOM 628 C C . LEU A 1 85 ? 9.997 9.556 1.079 1.00 90.19 85 LEU A C 1
ATOM 630 O O . LEU A 1 85 ? 9.443 10.648 0.942 1.00 90.19 85 LEU A O 1
ATOM 634 N N . GLY A 1 86 ? 10.924 9.306 2.007 1.00 92.50 86 GLY A N 1
ATOM 635 C CA . GLY A 1 86 ? 11.317 10.246 3.056 1.00 92.50 86 GLY A CA 1
ATOM 636 C C . GLY A 1 86 ? 10.170 10.572 4.013 1.00 92.50 86 GLY A C 1
ATOM 637 O O . GLY A 1 86 ? 10.020 11.724 4.407 1.00 92.50 86 GLY A O 1
ATOM 638 N N . ILE A 1 87 ? 9.314 9.592 4.310 1.00 91.06 87 ILE A N 1
ATOM 639 C CA . ILE A 1 87 ? 8.159 9.743 5.208 1.00 91.06 87 ILE A CA 1
ATOM 640 C C . ILE A 1 87 ? 8.268 8.737 6.352 1.00 91.06 87 ILE A C 1
ATOM 642 O O . ILE A 1 87 ? 8.791 7.644 6.144 1.00 91.06 87 ILE A O 1
ATOM 646 N N . ASP A 1 88 ? 7.724 9.093 7.512 1.00 94.31 88 ASP A N 1
ATOM 647 C CA . ASP A 1 88 ? 7.570 8.185 8.648 1.00 94.31 88 ASP A CA 1
ATOM 648 C C . ASP A 1 88 ? 6.207 7.480 8.547 1.00 94.31 88 ASP A C 1
ATOM 650 O O . ASP A 1 88 ? 5.145 8.077 8.749 1.00 94.31 88 ASP A O 1
ATOM 654 N 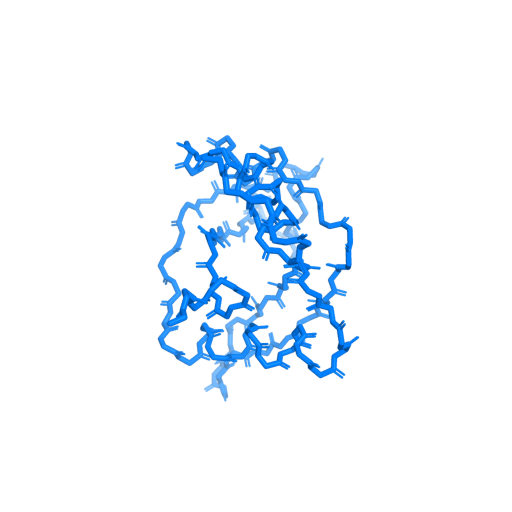N . ILE A 1 89 ? 6.218 6.223 8.099 1.00 93.81 89 ILE A N 1
ATOM 655 C CA . ILE A 1 89 ? 5.008 5.401 7.998 1.00 93.81 89 ILE A CA 1
ATOM 656 C C . ILE A 1 89 ? 4.681 4.810 9.363 1.00 93.81 89 ILE A C 1
ATOM 658 O O . ILE A 1 89 ? 3.498 4.718 9.695 1.00 93.81 89 ILE A O 1
ATOM 662 N N . ALA A 1 90 ? 5.693 4.432 10.145 1.00 94.00 90 ALA A N 1
ATOM 663 C CA . ALA A 1 90 ? 5.504 3.910 11.492 1.00 94.00 90 ALA A CA 1
ATOM 664 C C . ALA A 1 90 ? 4.717 4.900 12.367 1.00 94.00 90 ALA A C 1
ATOM 666 O O . ALA A 1 90 ? 3.690 4.526 12.933 1.00 94.00 90 ALA A O 1
ATOM 667 N N . GLU A 1 91 ? 5.115 6.171 12.394 1.00 93.69 91 GLU A N 1
ATOM 668 C CA . GLU A 1 91 ? 4.413 7.243 13.104 1.00 93.69 91 GLU A CA 1
ATOM 669 C C . GLU A 1 91 ? 2.964 7.379 12.617 1.00 93.69 91 GLU A C 1
ATOM 671 O O . GLU A 1 91 ? 2.033 7.400 13.421 1.00 93.69 91 GLU A O 1
ATOM 676 N N . GLN A 1 92 ? 2.727 7.377 11.300 1.00 92.25 92 GLN A N 1
ATOM 677 C CA . GLN A 1 92 ? 1.361 7.451 10.766 1.00 92.25 92 GLN A CA 1
ATOM 678 C C . GLN A 1 92 ? 0.495 6.247 11.155 1.00 92.25 92 GLN A C 1
ATOM 680 O O . GLN A 1 92 ? -0.714 6.405 11.344 1.00 92.25 92 GLN A O 1
ATOM 685 N N . MET A 1 93 ? 1.081 5.053 11.271 1.00 91.44 93 MET A N 1
ATOM 686 C CA . MET A 1 93 ? 0.380 3.866 11.763 1.00 91.44 93 MET A CA 1
ATOM 687 C C . MET A 1 93 ? 0.019 4.010 13.246 1.00 91.44 93 MET A C 1
ATOM 689 O O . MET A 1 93 ? -1.106 3.678 13.617 1.00 91.44 93 MET A O 1
ATOM 693 N N . ILE A 1 94 ? 0.925 4.543 14.072 1.00 92.75 94 ILE A N 1
ATOM 694 C CA . ILE A 1 94 ? 0.664 4.816 15.493 1.00 92.75 94 ILE A CA 1
ATOM 695 C C . ILE A 1 94 ? -0.444 5.861 15.655 1.00 92.75 94 ILE A C 1
ATOM 697 O O . ILE A 1 94 ? -1.451 5.556 16.291 1.00 92.75 94 ILE A O 1
ATOM 701 N N . ILE A 1 95 ? -0.341 7.011 14.979 1.00 91.56 95 ILE A N 1
ATOM 702 C CA . ILE A 1 95 ? -1.374 8.064 14.977 1.00 91.56 95 ILE A CA 1
ATOM 703 C C . ILE A 1 95 ? -2.730 7.494 14.544 1.00 91.56 95 ILE A C 1
ATOM 705 O O . ILE A 1 95 ? -3.783 7.825 15.099 1.00 91.56 95 ILE A O 1
ATOM 709 N N . PHE A 1 96 ? -2.733 6.615 13.536 1.00 90.25 96 PHE A N 1
ATOM 710 C CA . PHE A 1 96 ? -3.952 5.939 13.117 1.00 90.25 96 PHE A CA 1
ATOM 711 C C . PHE A 1 96 ? -4.527 5.077 14.248 1.00 90.25 96 PHE A C 1
ATOM 713 O O . PHE A 1 96 ? -5.705 5.243 14.569 1.00 90.25 96 PHE A O 1
ATOM 720 N N . CYS A 1 97 ? -3.726 4.210 14.871 1.00 91.12 97 CYS A N 1
ATOM 721 C CA . CYS A 1 97 ? -4.156 3.356 15.980 1.00 91.12 97 CYS A CA 1
ATOM 722 C C . CYS A 1 97 ? -4.685 4.166 17.172 1.00 91.12 97 CYS A C 1
ATOM 724 O O . CYS A 1 97 ? -5.776 3.874 17.657 1.00 91.12 97 CYS A O 1
ATOM 726 N N . GLU A 1 98 ? -3.976 5.218 17.584 1.00 93.38 98 GLU A N 1
ATOM 727 C CA . GLU A 1 98 ? -4.389 6.145 18.646 1.00 93.38 98 GLU A CA 1
ATOM 728 C C . GLU A 1 98 ? -5.763 6.755 18.348 1.00 93.38 98 GLU A C 1
ATOM 730 O O . GLU A 1 98 ? -6.667 6.719 19.189 1.00 93.38 98 GLU A O 1
ATOM 735 N N . SER A 1 99 ? -5.976 7.197 17.103 1.00 89.81 99 SER A N 1
ATOM 736 C CA . SER A 1 99 ? -7.262 7.752 16.676 1.00 89.81 99 SER A CA 1
ATOM 737 C C . SER A 1 99 ? -8.418 6.744 16.727 1.00 89.81 99 SER A C 1
ATOM 739 O O . SER A 1 99 ? -9.562 7.153 16.926 1.00 89.81 99 SER A O 1
ATOM 741 N N . GLN A 1 100 ? -8.151 5.438 16.563 1.00 88.38 100 GLN A N 1
ATOM 742 C CA . GLN A 1 100 ? -9.188 4.398 16.642 1.00 88.38 100 GLN A CA 1
ATOM 743 C C . GLN A 1 100 ? -9.651 4.138 18.079 1.00 88.38 100 GLN A C 1
ATOM 745 O O . GLN A 1 100 ? -10.779 3.693 18.279 1.00 88.38 100 GLN A O 1
ATOM 750 N N . ILE A 1 101 ? -8.805 4.435 19.069 1.00 92.25 101 ILE A N 1
ATOM 751 C CA . ILE A 1 101 ? -9.098 4.239 20.496 1.00 92.25 101 ILE A CA 1
ATOM 752 C C . ILE A 1 101 ? -9.383 5.554 21.237 1.00 92.25 101 ILE A C 1
ATOM 754 O O . ILE A 1 101 ? -9.519 5.563 22.456 1.00 92.25 101 ILE A O 1
ATOM 758 N N . GLY A 1 102 ? -9.518 6.665 20.505 1.00 89.88 102 GLY A N 1
ATOM 759 C CA . GLY A 1 102 ? -9.906 7.964 21.058 1.00 89.88 102 GLY A CA 1
ATOM 760 C C . GLY A 1 102 ? -8.769 8.760 21.704 1.00 89.88 102 GLY A C 1
ATOM 761 O O . GLY A 1 102 ? -9.042 9.767 22.356 1.00 89.88 102 GLY A O 1
ATOM 762 N N . ILE A 1 103 ? -7.515 8.353 21.503 1.00 88.06 103 ILE A N 1
ATOM 763 C CA . ILE A 1 103 ? -6.339 9.127 21.907 1.00 88.06 103 ILE A CA 1
ATOM 764 C C . ILE A 1 103 ? -6.078 10.197 20.839 1.00 88.06 103 ILE A C 1
ATOM 766 O O . ILE A 1 103 ? -6.180 9.938 19.637 1.00 88.06 103 ILE A O 1
ATOM 770 N N . LYS A 1 104 ? -5.790 11.424 21.281 1.00 72.00 104 LYS A N 1
ATOM 771 C CA . LYS A 1 104 ? -5.351 12.522 20.415 1.00 72.00 104 LYS A CA 1
ATOM 772 C C . LYS A 1 104 ? -3.911 12.864 20.768 1.00 72.00 104 LYS A C 1
ATOM 774 O O . LYS A 1 104 ? -3.661 13.262 21.905 1.00 72.00 104 LYS A O 1
ATOM 779 N N . SER A 1 105 ? -3.039 12.710 19.787 1.00 61.06 105 SER A N 1
ATOM 780 C CA . SER A 1 105 ? -1.615 13.048 19.834 1.00 61.06 105 SER A CA 1
ATOM 781 C C . SER A 1 105 ? -1.371 14.413 19.203 1.00 61.06 105 SER A C 1
ATOM 783 O O . SER A 1 105 ? -2.158 14.785 18.295 1.00 61.06 105 SER A O 1
#